Protein AF-A0A519NUP8-F1 (afdb_monomer_lite)

Secondary structure (DSSP, 8-state):
----PPP--------STHHHHHHHHHHHHHHHHHHHH-GGGHHHHHHHHHHHHHHHHHHHHHSSSSHHHHHHHHHHHT-SSPPHHHHHHHH-SS--EEEEES-TT-GGGEEEEEE-HHHHHHHT--SS--BHHHH---HHHHHHHHIIIII---EEEEE--SSSS---EEEEE-PPPP---

Foldseek 3Di:
DDDDDDDPDDDPCPDPVCVPVVPLVVVLVVLVVVLVVCVVCNVVSVVVSVVVVVVVVVVVVVVPPCVVVVVVVVLVVVPDPQDPVNVVQQPDLDWDWDWAADDLVDLQRIKTSDTHPNNCVLQVDDHDIDRVCSSDVDVVLSVQQSCVHPVQDWDKDWDDSDDPDPDIDIDIHGHDPPPPD

Structure (mmCIF, N/CA/C/O backbone):
data_AF-A0A519NUP8-F1
#
_entry.id   AF-A0A519NUP8-F1
#
loop_
_atom_site.group_PDB
_atom_site.id
_atom_site.type_symbol
_atom_site.label_atom_id
_atom_site.label_alt_id
_atom_site.label_comp_id
_atom_site.label_asym_id
_atom_site.label_entity_id
_atom_site.label_seq_id
_atom_site.pdbx_PDB_ins_code
_atom_site.Cartn_x
_atom_site.Cartn_y
_atom_site.Cartn_z
_atom_site.occupancy
_atom_site.B_iso_or_equiv
_atom_site.auth_seq_id
_atom_site.auth_comp_id
_atom_site.auth_asym_id
_atom_site.auth_atom_id
_atom_site.pdbx_PDB_model_num
ATOM 1 N N . MET A 1 1 ? -1.503 -46.390 -16.985 1.00 45.09 1 MET A N 1
ATOM 2 C CA . MET A 1 1 ? -0.470 -45.704 -17.784 1.00 45.09 1 MET A CA 1
ATOM 3 C C . MET A 1 1 ? -0.661 -44.226 -17.545 1.00 45.09 1 MET A C 1
ATOM 5 O O . MET A 1 1 ? -1.661 -43.670 -17.972 1.00 45.09 1 MET A O 1
ATOM 9 N N . SER A 1 2 ? 0.201 -43.669 -16.705 1.00 40.84 2 SER A N 1
ATOM 10 C CA . SER A 1 2 ? 0.166 -42.278 -16.273 1.00 40.84 2 SER A CA 1
ATOM 11 C C . SER A 1 2 ? 0.994 -41.471 -17.263 1.00 40.84 2 SER A C 1
ATOM 13 O O . SER A 1 2 ? 2.198 -41.696 -17.345 1.00 40.84 2 SER A O 1
ATOM 15 N N . GLU A 1 3 ? 0.370 -40.560 -18.004 1.00 47.06 3 GLU A N 1
ATOM 16 C CA . GLU A 1 3 ? 1.085 -39.593 -18.838 1.00 47.06 3 GLU A CA 1
ATOM 17 C C . GLU A 1 3 ? 0.740 -38.193 -18.329 1.00 47.06 3 GLU A C 1
ATOM 19 O O . GLU A 1 3 ? -0.319 -37.626 -18.588 1.00 47.06 3 GLU A O 1
ATOM 24 N N . THR A 1 4 ? 1.621 -37.696 -17.467 1.00 46.53 4 THR A N 1
ATOM 25 C CA . THR A 1 4 ? 1.665 -36.323 -16.971 1.00 46.53 4 THR A CA 1
ATOM 26 C C . THR A 1 4 ? 2.142 -35.418 -18.102 1.00 46.53 4 THR A C 1
ATOM 28 O O . THR A 1 4 ? 3.331 -35.405 -18.415 1.00 46.53 4 THR A O 1
ATOM 31 N N . ALA A 1 5 ? 1.228 -34.665 -18.712 1.00 50.84 5 ALA A N 1
ATOM 32 C CA . ALA A 1 5 ? 1.582 -33.589 -19.629 1.00 50.84 5 ALA A CA 1
ATOM 33 C C . ALA A 1 5 ? 2.280 -32.452 -18.847 1.00 50.84 5 ALA A C 1
ATOM 35 O O . ALA A 1 5 ? 1.701 -31.941 -17.884 1.00 50.84 5 ALA A O 1
ATOM 36 N N . PRO A 1 6 ? 3.513 -32.052 -19.207 1.00 46.62 6 PRO A N 1
ATOM 37 C CA . PRO A 1 6 ? 4.185 -30.931 -18.565 1.00 46.62 6 PRO A CA 1
ATOM 38 C C . PRO A 1 6 ? 3.589 -29.591 -19.024 1.00 46.62 6 PRO A C 1
ATOM 40 O O . PRO A 1 6 ? 3.413 -29.325 -20.211 1.00 46.62 6 PRO A O 1
ATOM 43 N N . SER A 1 7 ? 3.289 -28.757 -18.032 1.00 49.66 7 SER A N 1
ATOM 44 C CA . SER A 1 7 ? 2.806 -27.376 -18.121 1.00 49.66 7 SER A CA 1
ATOM 45 C C . SER A 1 7 ? 3.715 -26.478 -18.986 1.00 49.66 7 SER A C 1
ATOM 47 O O . SER A 1 7 ? 4.922 -26.437 -18.728 1.00 49.66 7 SER A O 1
ATOM 49 N N . PRO A 1 8 ? 3.192 -25.717 -19.970 1.00 53.94 8 PRO A N 1
ATOM 50 C CA . PRO A 1 8 ? 3.980 -24.774 -20.750 1.00 53.94 8 PRO A CA 1
ATOM 51 C C . PRO A 1 8 ? 3.979 -23.414 -20.045 1.00 53.94 8 PRO A C 1
ATOM 53 O O . PRO A 1 8 ? 3.303 -22.477 -20.461 1.00 53.94 8 PRO A O 1
ATOM 56 N N . VAL A 1 9 ? 4.737 -23.299 -18.956 1.00 54.75 9 VAL A N 1
ATOM 57 C CA . VAL A 1 9 ? 5.080 -21.993 -18.382 1.00 54.75 9 VAL A CA 1
ATOM 58 C C . VAL A 1 9 ? 6.596 -21.911 -18.280 1.00 54.75 9 VAL A C 1
ATOM 60 O O . VAL A 1 9 ? 7.198 -22.300 -17.284 1.00 54.75 9 VAL A O 1
ATOM 63 N N . ALA A 1 10 ? 7.214 -21.402 -19.343 1.00 47.44 10 ALA A N 1
ATOM 64 C CA . ALA A 1 10 ? 8.540 -20.812 -19.280 1.00 47.44 10 ALA A CA 1
ATOM 65 C C . ALA A 1 10 ? 8.535 -19.502 -20.091 1.00 47.44 10 ALA A C 1
ATOM 67 O O . ALA A 1 10 ? 8.069 -19.495 -21.233 1.00 47.44 10 ALA A O 1
ATOM 68 N N . PRO A 1 11 ? 9.012 -18.390 -19.506 1.00 43.84 11 PRO A N 1
ATOM 69 C CA . PRO A 1 11 ? 8.984 -17.072 -20.123 1.00 43.84 11 PRO A CA 1
ATOM 70 C C . PRO A 1 11 ? 10.037 -16.965 -21.230 1.00 43.84 11 PRO A C 1
ATOM 72 O O . PRO A 1 11 ? 11.220 -17.209 -21.002 1.00 43.84 11 PRO A O 1
ATOM 75 N N . SER A 1 12 ? 9.647 -16.499 -22.416 1.00 44.56 12 SER A N 1
ATOM 76 C CA . SER A 1 12 ? 10.600 -15.922 -23.365 1.00 44.56 12 SER A CA 1
ATOM 77 C C . SER A 1 12 ? 10.925 -14.490 -22.931 1.00 44.56 12 SER A C 1
ATOM 79 O O . SER A 1 12 ? 10.421 -13.519 -23.493 1.00 44.56 12 SER A O 1
ATOM 81 N N . SER A 1 13 ? 11.762 -14.356 -21.902 1.00 44.50 13 SER A N 1
ATOM 82 C CA . SER A 1 13 ? 12.419 -13.099 -21.544 1.00 44.50 13 SER A CA 1
ATOM 83 C C . SER A 1 13 ? 13.538 -12.818 -22.550 1.00 44.50 13 SER A C 1
ATOM 85 O O . SER A 1 13 ? 14.708 -13.121 -22.306 1.00 44.50 13 SER A O 1
ATOM 87 N N . LEU A 1 14 ? 13.183 -12.268 -23.710 1.00 41.50 14 LEU A N 1
ATOM 88 C CA . LEU A 1 14 ? 14.163 -11.617 -24.573 1.00 41.50 14 LEU A CA 1
ATOM 89 C C . LEU A 1 14 ? 14.495 -10.248 -23.957 1.00 41.50 14 LEU A C 1
ATOM 91 O O . LEU A 1 14 ? 13.648 -9.378 -23.784 1.00 41.50 14 LEU A O 1
ATOM 95 N N . SER A 1 15 ? 15.749 -10.140 -23.541 1.00 46.16 15 SER A N 1
ATOM 96 C CA . SER A 1 15 ? 16.396 -9.083 -22.767 1.00 46.16 15 SER A CA 1
ATOM 97 C C . SER A 1 15 ? 16.212 -7.640 -23.290 1.00 46.16 15 SER A C 1
ATOM 99 O O . SER A 1 15 ? 16.508 -7.354 -24.449 1.00 46.16 15 SER A O 1
ATOM 101 N N . PRO A 1 16 ? 15.917 -6.658 -22.409 1.00 53.06 16 PRO A N 1
ATOM 102 C CA . PRO A 1 16 ? 16.173 -5.238 -22.679 1.00 53.06 16 PRO A CA 1
ATOM 103 C C . PRO A 1 16 ? 17.600 -4.796 -22.296 1.00 53.06 16 PRO A C 1
ATOM 105 O O . PRO A 1 16 ? 17.989 -3.660 -22.562 1.00 53.06 16 PRO A O 1
ATOM 108 N N . LEU A 1 17 ? 18.415 -5.683 -21.704 1.00 47.94 17 LEU A N 1
ATOM 109 C CA . LEU A 1 17 ? 19.773 -5.377 -21.219 1.00 47.94 17 LEU A CA 1
ATOM 110 C C . LEU A 1 17 ? 20.754 -4.917 -22.315 1.00 47.94 17 LEU A C 1
ATOM 112 O O . LEU A 1 17 ? 21.775 -4.309 -21.999 1.00 47.94 17 LEU A O 1
ATOM 116 N N . TRP A 1 18 ? 20.445 -5.137 -23.597 1.00 49.75 18 TRP A N 1
ATOM 117 C CA . TRP A 1 18 ? 21.319 -4.730 -24.702 1.00 49.75 18 TRP A CA 1
ATOM 118 C C . TRP A 1 18 ? 21.271 -3.223 -25.024 1.00 49.75 18 TRP A C 1
ATOM 120 O O . TRP A 1 18 ? 22.219 -2.698 -25.606 1.00 49.75 18 TRP A O 1
ATOM 130 N N . ARG A 1 19 ? 20.224 -2.488 -24.607 1.00 52.75 19 ARG A N 1
ATOM 131 C CA . ARG A 1 19 ? 20.086 -1.055 -24.950 1.00 52.75 19 ARG A CA 1
ATOM 132 C C . ARG A 1 19 ? 20.906 -0.114 -24.068 1.00 52.75 19 ARG A C 1
ATOM 134 O O . ARG A 1 19 ? 21.210 0.987 -24.507 1.00 52.75 19 ARG A O 1
ATOM 141 N N . ALA A 1 20 ? 21.307 -0.543 -22.871 1.00 52.66 20 ALA A N 1
ATOM 142 C CA . ALA A 1 20 ? 22.095 0.294 -21.959 1.00 52.66 20 ALA A CA 1
ATOM 143 C C . ALA A 1 20 ? 23.616 0.057 -22.055 1.00 52.66 20 ALA A C 1
ATOM 145 O O . ALA A 1 20 ? 24.388 0.936 -21.696 1.00 52.66 20 ALA A O 1
ATOM 146 N N . TRP A 1 21 ? 24.056 -1.102 -22.560 1.00 46.88 21 TRP A N 1
ATOM 147 C CA . TRP A 1 21 ? 25.481 -1.474 -22.632 1.00 46.88 21 TRP A CA 1
ATOM 148 C C . TRP A 1 21 ? 26.059 -1.393 -24.054 1.00 46.88 21 TRP A C 1
ATOM 150 O O . TRP A 1 21 ? 27.265 -1.531 -24.237 1.00 46.88 21 TRP A O 1
ATOM 160 N N . GLY A 1 22 ? 25.217 -1.174 -25.071 1.00 56.94 22 GLY A N 1
ATOM 161 C CA . GLY A 1 22 ? 25.638 -1.188 -26.472 1.00 56.94 22 GLY A CA 1
ATOM 162 C C . GLY A 1 22 ? 26.576 -0.039 -26.837 1.00 56.94 22 GLY A C 1
ATOM 163 O O . GLY A 1 22 ? 27.582 -0.267 -27.495 1.00 56.94 22 GLY A O 1
ATOM 164 N N . VAL A 1 23 ? 26.292 1.185 -26.381 1.00 59.41 23 VAL A N 1
ATOM 165 C CA . VAL A 1 23 ? 27.051 2.374 -26.808 1.00 59.41 23 VAL A CA 1
ATOM 166 C C . VAL A 1 23 ? 28.427 2.440 -26.142 1.00 59.41 23 VAL A C 1
ATOM 168 O O . VAL A 1 23 ? 29.413 2.684 -26.827 1.00 59.41 23 VAL A O 1
ATOM 171 N N . GLU A 1 24 ? 28.530 2.166 -24.839 1.00 54.41 24 GLU A N 1
ATOM 172 C CA . GLU A 1 24 ? 29.812 2.243 -24.117 1.00 54.41 24 GLU A CA 1
ATOM 173 C C . GLU A 1 24 ? 30.802 1.162 -24.567 1.00 54.41 24 GLU A C 1
ATOM 175 O O . GLU A 1 24 ? 31.972 1.458 -24.818 1.00 54.41 24 GLU A O 1
ATOM 180 N N . VAL A 1 25 ? 30.332 -0.079 -24.739 1.00 66.00 25 VAL A N 1
ATOM 181 C CA . VAL A 1 25 ? 31.176 -1.181 -25.227 1.00 66.00 25 VAL A CA 1
ATOM 182 C C . VAL A 1 25 ? 31.567 -0.949 -26.687 1.00 66.00 25 VAL A C 1
ATOM 184 O O . VAL A 1 25 ? 32.713 -1.194 -27.056 1.00 66.00 25 VAL A O 1
ATOM 187 N N . PHE A 1 26 ? 30.659 -0.411 -27.507 1.00 69.31 26 PHE A N 1
ATOM 188 C CA . PHE A 1 26 ? 30.945 -0.073 -28.900 1.00 69.31 26 PHE A CA 1
ATOM 189 C C . PHE A 1 26 ? 31.985 1.047 -29.023 1.00 69.31 26 PHE A C 1
ATOM 191 O O . PHE A 1 26 ? 32.932 0.911 -29.793 1.00 69.31 26 PHE A O 1
ATOM 198 N N . VAL A 1 27 ? 31.879 2.113 -28.223 1.00 69.19 27 VAL A N 1
ATOM 199 C CA . VAL A 1 27 ? 32.862 3.210 -28.209 1.00 69.19 27 VAL A CA 1
ATOM 200 C C . VAL A 1 27 ? 34.232 2.714 -27.738 1.00 69.19 27 VAL A C 1
ATOM 202 O O . VAL A 1 27 ? 35.240 3.027 -28.371 1.00 69.19 27 VAL A O 1
ATOM 205 N N . ALA A 1 28 ? 34.286 1.893 -26.685 1.00 67.81 28 ALA A N 1
ATOM 206 C CA . ALA A 1 28 ? 35.539 1.312 -26.201 1.00 67.81 28 ALA A CA 1
ATOM 207 C C . ALA A 1 28 ? 36.196 0.391 -27.246 1.00 67.81 28 ALA A C 1
ATOM 209 O O . ALA A 1 28 ? 37.409 0.452 -27.452 1.00 67.81 28 ALA A O 1
ATOM 210 N N . LEU A 1 29 ? 35.397 -0.420 -27.944 1.00 71.69 29 LEU A N 1
ATOM 211 C CA . LEU A 1 29 ? 35.874 -1.331 -28.982 1.00 71.69 29 LEU A CA 1
ATOM 212 C C . LEU A 1 29 ? 36.373 -0.574 -30.224 1.00 71.69 29 LEU A C 1
ATOM 214 O O . LEU A 1 29 ? 37.452 -0.877 -30.729 1.00 71.69 29 LEU A O 1
ATOM 218 N N . VAL A 1 30 ? 35.641 0.450 -30.677 1.00 71.44 30 VAL A N 1
ATOM 219 C CA . VAL A 1 30 ? 36.057 1.321 -31.792 1.00 71.44 30 VAL A CA 1
ATOM 220 C C . VAL A 1 30 ? 37.370 2.029 -31.460 1.00 71.44 30 VAL A C 1
ATOM 222 O O . VAL A 1 30 ? 38.280 2.039 -32.285 1.00 71.44 30 VAL A O 1
ATOM 225 N N . MET A 1 31 ? 37.514 2.549 -30.239 1.00 62.69 31 MET A N 1
ATOM 226 C CA . MET A 1 31 ? 38.747 3.197 -29.777 1.00 62.69 31 MET A CA 1
ATOM 227 C C . MET A 1 31 ? 39.933 2.225 -29.692 1.00 62.69 31 MET A C 1
ATOM 229 O O . MET A 1 31 ? 41.047 2.590 -30.070 1.00 62.69 31 MET A O 1
ATOM 233 N N . ALA A 1 32 ? 39.706 0.982 -29.254 1.00 65.00 32 ALA A N 1
ATOM 234 C CA . ALA A 1 32 ? 40.737 -0.056 -29.213 1.00 65.00 32 ALA A CA 1
ATOM 235 C C . ALA A 1 32 ? 41.210 -0.463 -30.621 1.00 65.00 32 ALA A C 1
ATOM 237 O O . ALA A 1 32 ? 42.410 -0.611 -30.850 1.00 65.00 32 ALA A O 1
ATOM 238 N N . VAL A 1 33 ? 40.288 -0.579 -31.585 1.00 67.50 33 VAL A N 1
ATOM 239 C CA . VAL A 1 33 ? 40.621 -0.841 -32.996 1.00 67.50 33 VAL A CA 1
ATOM 240 C C . VAL A 1 33 ? 41.385 0.340 -33.601 1.00 67.50 33 VAL A C 1
ATOM 242 O O . VAL A 1 33 ? 42.392 0.137 -34.277 1.00 67.50 33 VAL A O 1
ATOM 245 N N . PHE A 1 34 ? 40.974 1.577 -33.311 1.00 60.72 34 PHE A N 1
ATOM 246 C CA . PHE A 1 34 ? 41.650 2.781 -33.808 1.00 60.72 34 PHE A CA 1
ATOM 247 C C . PHE A 1 34 ? 43.090 2.909 -33.277 1.00 60.72 34 PHE A C 1
ATOM 249 O O . PHE A 1 34 ? 43.987 3.323 -34.013 1.00 60.72 34 PHE A O 1
ATOM 256 N N . ALA A 1 35 ? 43.336 2.479 -32.034 1.00 60.25 35 ALA A N 1
ATOM 257 C CA . ALA A 1 35 ? 44.669 2.441 -31.433 1.00 60.25 35 ALA A CA 1
ATOM 258 C C . ALA A 1 35 ? 45.616 1.416 -32.094 1.00 60.25 35 ALA A C 1
ATOM 260 O O . ALA A 1 35 ? 46.825 1.646 -32.118 1.00 60.25 35 ALA A O 1
ATOM 261 N N . LEU A 1 36 ? 45.089 0.320 -32.661 1.00 61.97 36 LEU A N 1
ATOM 262 C CA . LEU A 1 36 ? 45.883 -0.668 -33.409 1.00 61.97 36 LEU A CA 1
ATOM 263 C C . LEU A 1 36 ? 46.289 -0.172 -34.805 1.00 61.97 36 LEU A C 1
ATOM 265 O O . LEU A 1 36 ? 47.352 -0.543 -35.296 1.00 61.97 36 LEU A O 1
ATOM 269 N N . VAL A 1 37 ? 45.451 0.649 -35.448 1.00 66.38 37 VAL A N 1
ATOM 270 C CA . VAL A 1 37 ? 45.685 1.129 -36.823 1.00 66.38 37 VAL A CA 1
ATOM 271 C C . VAL A 1 37 ? 46.635 2.338 -36.851 1.00 66.38 37 VAL A C 1
ATOM 273 O O . VAL A 1 37 ? 47.340 2.532 -37.836 1.00 66.38 37 VAL A O 1
ATOM 276 N N . TRP A 1 38 ? 46.691 3.144 -35.781 1.00 55.41 38 TRP A N 1
ATOM 277 C CA . TRP A 1 38 ? 47.532 4.351 -35.683 1.00 55.41 38 TRP A CA 1
ATOM 278 C C . TRP A 1 38 ? 48.539 4.243 -34.523 1.00 55.41 38 TRP A C 1
ATOM 280 O O . TRP A 1 38 ? 48.418 4.922 -33.498 1.00 55.41 38 TRP A O 1
ATOM 290 N N . SER A 1 39 ? 49.558 3.384 -34.680 1.00 58.34 39 SER A N 1
ATOM 291 C CA . SER A 1 39 ? 50.500 3.053 -33.593 1.00 58.34 39 SER A CA 1
ATOM 292 C C . SER A 1 39 ? 51.385 4.224 -33.143 1.00 58.34 39 SER A C 1
ATOM 294 O O . SER A 1 39 ? 51.837 4.233 -32.001 1.00 58.34 39 SER A O 1
ATOM 296 N N . GLU A 1 40 ? 51.596 5.242 -33.986 1.00 61.53 40 GLU A N 1
ATOM 297 C CA . GLU A 1 40 ? 52.393 6.433 -33.640 1.00 61.53 40 GLU A CA 1
ATOM 298 C C . GLU A 1 40 ? 51.731 7.330 -32.577 1.00 61.53 40 GLU A C 1
ATOM 300 O O . GLU A 1 40 ? 52.402 8.153 -31.956 1.00 61.53 40 GLU A O 1
ATOM 305 N N . ARG A 1 41 ? 50.419 7.177 -32.329 1.00 56.72 41 ARG A N 1
ATOM 306 C CA . ARG A 1 41 ? 49.663 7.954 -31.322 1.00 56.72 41 ARG A CA 1
ATOM 307 C C . ARG A 1 41 ? 48.967 7.083 -30.272 1.00 56.72 41 ARG A C 1
ATOM 309 O O . ARG A 1 41 ? 48.118 7.575 -29.526 1.00 56.72 41 ARG A O 1
ATOM 316 N N . ALA A 1 42 ? 49.339 5.804 -30.184 1.00 56.25 42 ALA A N 1
ATOM 317 C CA . ALA A 1 42 ? 48.686 4.805 -29.336 1.00 56.25 42 ALA A CA 1
ATOM 318 C C . ALA A 1 42 ? 48.623 5.200 -27.847 1.00 56.25 42 ALA A C 1
ATOM 320 O O . ALA A 1 42 ? 47.619 4.945 -27.183 1.00 56.25 42 ALA A O 1
ATOM 321 N N . SER A 1 43 ? 49.642 5.888 -27.324 1.00 57.84 43 SER A N 1
ATOM 322 C CA . SER A 1 43 ? 49.680 6.333 -25.923 1.00 57.84 43 SER A CA 1
ATOM 323 C C . SER A 1 43 ? 48.576 7.340 -25.576 1.00 57.84 43 SER A C 1
ATOM 325 O O . SER A 1 43 ? 48.009 7.266 -24.485 1.00 57.84 43 SER A O 1
ATOM 327 N N . TRP A 1 44 ? 48.205 8.231 -26.505 1.00 62.94 44 TRP A N 1
ATOM 328 C CA . TRP A 1 44 ? 47.126 9.205 -26.294 1.00 62.94 44 TRP A CA 1
ATOM 329 C C . TRP A 1 44 ? 45.747 8.534 -26.275 1.00 62.94 44 TRP A C 1
ATOM 331 O O . TRP A 1 44 ? 44.897 8.877 -25.455 1.00 62.94 44 TRP A O 1
ATOM 341 N N . PHE A 1 45 ? 45.532 7.530 -27.131 1.00 59.19 45 PHE A N 1
ATOM 342 C CA . PHE A 1 45 ? 44.271 6.784 -27.183 1.00 59.19 45 PHE A CA 1
ATOM 343 C C . PHE A 1 45 ? 44.071 5.879 -25.962 1.00 59.19 45 PHE A C 1
ATOM 345 O O . PHE A 1 45 ? 42.964 5.821 -25.424 1.00 59.19 45 PHE A O 1
ATOM 352 N N . VAL A 1 46 ? 45.137 5.236 -25.472 1.00 63.66 46 VAL A N 1
ATOM 353 C CA . VAL A 1 46 ? 45.094 4.458 -24.221 1.00 63.66 46 VAL A CA 1
ATOM 354 C C . VAL A 1 46 ? 44.804 5.375 -23.028 1.00 63.66 46 VAL A C 1
ATOM 356 O O . VAL A 1 46 ? 43.940 5.058 -22.210 1.00 63.66 46 VAL A O 1
ATOM 359 N N . ALA A 1 47 ? 45.444 6.548 -22.960 1.00 66.25 47 ALA A N 1
ATOM 360 C CA . ALA A 1 47 ? 45.172 7.536 -21.917 1.00 66.25 47 ALA A CA 1
ATOM 361 C C . ALA A 1 47 ? 43.718 8.040 -21.957 1.00 66.25 47 ALA A C 1
ATOM 363 O O . ALA A 1 47 ? 43.068 8.138 -20.913 1.00 66.25 47 ALA A O 1
ATOM 364 N N . ALA A 1 48 ? 43.170 8.298 -23.148 1.00 63.66 48 ALA A N 1
ATOM 365 C CA . ALA A 1 48 ? 41.776 8.702 -23.313 1.00 63.66 48 ALA A CA 1
ATOM 366 C C . ALA A 1 48 ? 40.791 7.604 -22.865 1.00 63.66 48 ALA A C 1
ATOM 368 O O . ALA A 1 48 ? 39.848 7.899 -22.133 1.00 63.66 48 ALA A O 1
ATOM 369 N N . ALA A 1 49 ? 41.030 6.337 -23.227 1.00 61.22 49 ALA A N 1
ATOM 370 C CA . ALA A 1 49 ? 40.174 5.214 -22.830 1.00 61.22 49 ALA A CA 1
ATOM 371 C C . ALA A 1 49 ? 40.168 4.991 -21.307 1.00 61.22 49 ALA A C 1
ATOM 373 O O . ALA A 1 49 ? 39.105 4.828 -20.706 1.00 61.22 49 ALA A O 1
ATOM 374 N N . VAL A 1 50 ? 41.342 5.060 -20.667 1.00 70.25 50 VAL A N 1
ATOM 375 C CA . VAL A 1 50 ? 41.464 4.985 -19.201 1.00 70.25 50 VAL A CA 1
ATOM 376 C C . VAL A 1 50 ? 40.754 6.161 -18.536 1.00 70.25 50 VAL A C 1
ATOM 378 O O . VAL A 1 50 ? 40.077 5.973 -17.530 1.00 70.25 50 VAL A O 1
ATOM 381 N N . THR A 1 51 ? 40.842 7.359 -19.117 1.00 65.50 51 THR A N 1
ATOM 382 C CA . THR A 1 51 ? 40.173 8.550 -18.580 1.00 65.50 51 THR A CA 1
ATOM 383 C C . THR A 1 51 ? 38.654 8.424 -18.662 1.00 65.50 51 THR A C 1
ATOM 385 O O . THR A 1 51 ? 37.984 8.719 -17.680 1.00 65.50 51 THR A O 1
ATOM 388 N N . VAL A 1 52 ? 38.097 7.928 -19.774 1.00 67.81 52 VAL A N 1
ATOM 389 C CA . VAL A 1 52 ? 36.645 7.699 -19.926 1.00 67.81 52 VAL A CA 1
ATOM 390 C C . VAL A 1 52 ? 36.147 6.625 -18.954 1.00 67.81 52 VAL A C 1
ATOM 392 O O . VAL A 1 52 ? 35.123 6.825 -18.300 1.00 67.81 52 VAL A O 1
ATOM 395 N N . LEU A 1 53 ? 36.892 5.528 -18.783 1.00 63.81 53 LEU A N 1
ATOM 396 C CA . LEU A 1 53 ? 36.561 4.480 -17.809 1.00 63.81 53 LEU A CA 1
ATOM 397 C C . LEU A 1 53 ? 36.669 4.979 -16.361 1.00 63.81 53 LEU A C 1
ATOM 399 O O . LEU A 1 53 ? 35.812 4.657 -15.537 1.00 63.81 53 LEU A O 1
ATOM 403 N N . ALA A 1 54 ? 37.675 5.798 -16.050 1.00 68.31 54 ALA A N 1
ATOM 404 C CA . ALA A 1 54 ? 37.834 6.408 -14.734 1.00 68.31 54 ALA A CA 1
ATOM 405 C C . ALA A 1 54 ? 36.721 7.428 -14.447 1.00 68.31 54 ALA A C 1
ATOM 407 O O . ALA A 1 54 ? 36.143 7.403 -13.362 1.00 68.31 54 ALA A O 1
ATOM 408 N N . LEU A 1 55 ? 36.355 8.273 -15.417 1.00 64.31 55 LEU A N 1
ATOM 409 C CA . LEU A 1 55 ? 35.258 9.236 -15.272 1.00 64.31 55 LEU A CA 1
ATOM 410 C C . LEU A 1 55 ? 33.906 8.528 -15.114 1.00 64.31 55 LEU A C 1
ATOM 412 O O . LEU A 1 55 ? 33.126 8.898 -14.237 1.00 64.31 55 LEU A O 1
ATOM 416 N N . GLY A 1 56 ? 33.653 7.481 -15.906 1.00 60.50 56 GLY A N 1
ATOM 417 C CA . GLY A 1 56 ? 32.451 6.651 -15.801 1.00 60.50 56 GLY A CA 1
ATOM 418 C C . GLY A 1 56 ? 32.376 5.893 -14.472 1.00 60.50 56 GLY A C 1
ATOM 419 O O . GLY A 1 56 ? 31.323 5.858 -13.833 1.00 60.50 56 GLY A O 1
ATOM 420 N N . GLY A 1 57 ? 33.506 5.360 -13.997 1.00 58.94 57 GLY A N 1
ATOM 421 C CA . GLY A 1 57 ? 33.623 4.717 -12.686 1.00 58.94 57 GLY A CA 1
ATOM 422 C C . GLY A 1 57 ? 33.356 5.680 -11.527 1.00 58.94 57 GLY A C 1
ATOM 423 O O . GLY A 1 57 ? 32.572 5.364 -10.634 1.00 58.94 57 GLY A O 1
ATOM 424 N N . ILE A 1 58 ? 33.930 6.887 -11.575 1.00 59.59 58 ILE A N 1
ATOM 425 C CA . ILE A 1 58 ? 33.735 7.938 -10.563 1.00 59.59 58 ILE A CA 1
ATOM 426 C C . ILE A 1 58 ? 32.290 8.462 -10.577 1.00 59.59 58 ILE A C 1
ATOM 428 O O . ILE A 1 58 ? 31.704 8.660 -9.512 1.00 59.59 58 ILE A O 1
ATOM 432 N N . ALA A 1 59 ? 31.677 8.635 -11.751 1.00 58.38 59 ALA A N 1
ATOM 433 C CA . ALA A 1 59 ? 30.269 9.021 -11.870 1.00 58.38 59 ALA A CA 1
ATOM 434 C C . ALA A 1 59 ? 29.334 7.949 -11.283 1.00 58.38 59 ALA A C 1
ATOM 436 O O . ALA A 1 59 ? 28.418 8.268 -10.525 1.00 58.38 59 ALA A O 1
ATOM 437 N N . ARG A 1 60 ? 29.614 6.667 -11.548 1.00 54.06 60 ARG A N 1
ATOM 438 C CA . ARG A 1 60 ? 28.858 5.519 -11.017 1.00 54.06 60 ARG A CA 1
ATOM 439 C C . ARG A 1 60 ? 29.035 5.326 -9.510 1.00 54.06 60 ARG A C 1
ATOM 441 O O . ARG A 1 60 ? 28.136 4.822 -8.841 1.00 54.06 60 ARG A O 1
ATOM 448 N N . MET A 1 61 ? 30.186 5.730 -8.978 1.00 56.78 61 MET A N 1
ATOM 449 C CA . MET A 1 61 ? 30.489 5.694 -7.549 1.00 56.78 61 MET A CA 1
ATOM 450 C C . MET A 1 61 ? 29.917 6.904 -6.802 1.00 56.78 61 MET A C 1
ATOM 452 O O . MET A 1 61 ? 29.641 6.791 -5.616 1.00 56.78 61 MET A O 1
ATOM 456 N N . ARG A 1 62 ? 29.663 8.031 -7.480 1.00 54.72 62 ARG A N 1
ATOM 457 C CA . ARG A 1 62 ? 28.912 9.170 -6.920 1.00 54.72 62 ARG A CA 1
ATOM 458 C C . ARG A 1 62 ? 27.399 8.958 -6.937 1.00 54.72 62 ARG A C 1
ATOM 460 O O . ARG A 1 62 ? 26.719 9.440 -6.042 1.00 54.72 62 ARG A O 1
ATOM 467 N N . THR A 1 63 ? 26.868 8.194 -7.890 1.00 53.00 63 THR A N 1
ATOM 468 C CA . THR A 1 63 ? 25.427 7.887 -7.943 1.00 53.00 63 THR A CA 1
ATOM 469 C C . THR A 1 63 ? 25.002 6.718 -7.045 1.00 53.00 63 THR A C 1
ATOM 471 O O . THR A 1 63 ? 23.805 6.525 -6.845 1.00 53.00 63 THR A O 1
ATOM 474 N N . ARG A 1 64 ? 25.937 5.950 -6.457 1.00 50.53 64 ARG A N 1
ATOM 475 C CA . ARG A 1 64 ? 25.625 4.737 -5.666 1.00 50.53 64 ARG A CA 1
ATOM 476 C C . ARG A 1 64 ? 25.659 4.822 -4.128 1.00 50.53 64 ARG A C 1
ATOM 478 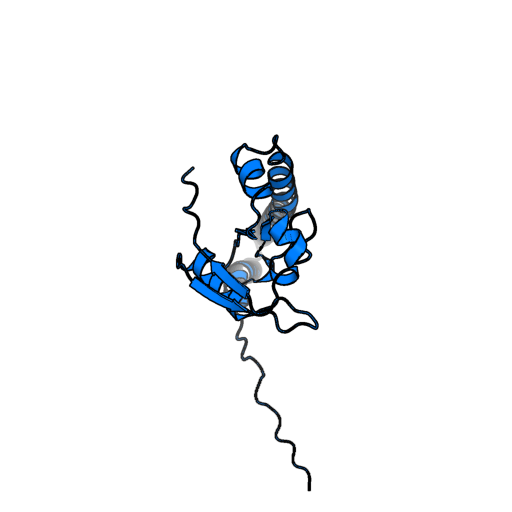O O . ARG A 1 64 ? 25.194 3.858 -3.532 1.00 50.53 64 ARG A O 1
ATOM 485 N N . PRO A 1 65 ? 26.093 5.908 -3.460 1.00 46.50 65 PRO A N 1
ATOM 486 C CA . PRO A 1 65 ? 25.862 6.027 -2.016 1.00 46.50 65 PRO A CA 1
ATOM 487 C C . PRO A 1 65 ? 25.322 7.397 -1.572 1.00 46.50 65 PRO A C 1
ATOM 489 O O . PRO A 1 65 ? 25.711 7.901 -0.526 1.00 46.50 65 PRO A O 1
ATOM 492 N N . GLN A 1 66 ? 24.400 7.999 -2.331 1.00 44.66 66 GLN A N 1
ATOM 493 C CA . GLN A 1 66 ? 23.654 9.174 -1.848 1.00 44.66 66 GLN A CA 1
ATOM 494 C C . GLN A 1 66 ? 22.137 9.082 -2.070 1.00 44.66 66 GLN A C 1
ATOM 496 O O . GLN A 1 66 ? 21.386 9.645 -1.286 1.00 44.66 66 GLN A O 1
ATOM 501 N N . ALA A 1 67 ? 21.661 8.278 -3.030 1.00 48.44 67 ALA A N 1
ATOM 502 C CA . ALA A 1 67 ? 20.227 8.014 -3.193 1.00 48.44 67 ALA A CA 1
ATOM 503 C C . ALA A 1 67 ? 19.642 7.134 -2.070 1.00 48.44 67 ALA A C 1
ATOM 505 O O . ALA A 1 67 ? 18.482 7.289 -1.724 1.00 48.44 67 ALA A O 1
ATOM 506 N N . GLN A 1 68 ? 20.433 6.245 -1.454 1.00 46.53 68 GLN A N 1
ATOM 507 C CA . GLN A 1 68 ? 19.978 5.457 -0.296 1.00 46.53 68 GLN A CA 1
ATOM 508 C C . GLN A 1 68 ? 20.069 6.230 1.023 1.00 46.53 68 GLN A C 1
ATOM 510 O O . GLN A 1 68 ? 19.166 6.112 1.838 1.00 46.53 68 GLN A O 1
ATOM 515 N N . ALA A 1 69 ? 21.112 7.043 1.222 1.00 46.16 69 ALA A N 1
ATOM 516 C CA . ALA A 1 69 ? 21.277 7.830 2.445 1.00 46.16 69 ALA A CA 1
ATOM 517 C C . ALA A 1 69 ? 20.417 9.102 2.441 1.00 46.16 69 ALA A C 1
ATOM 519 O O . ALA A 1 69 ? 19.871 9.451 3.472 1.00 46.16 69 ALA A O 1
ATOM 520 N N . GLY A 1 70 ? 20.239 9.760 1.290 1.00 41.66 70 GLY A N 1
ATOM 521 C CA . GLY A 1 70 ? 19.372 10.930 1.143 1.00 41.66 70 GLY A CA 1
ATOM 522 C C . GLY A 1 70 ? 17.887 10.580 1.125 1.00 41.66 70 GLY A C 1
ATOM 523 O O . GLY A 1 70 ? 17.104 11.324 1.687 1.00 41.66 70 GLY A O 1
ATOM 524 N N . ALA A 1 71 ? 17.488 9.433 0.559 1.00 50.81 71 ALA A N 1
ATOM 525 C CA . ALA A 1 71 ? 16.104 8.967 0.669 1.00 50.81 71 ALA A CA 1
ATOM 526 C C . ALA A 1 71 ? 15.801 8.374 2.052 1.00 50.81 71 ALA A C 1
ATOM 528 O O . ALA A 1 71 ? 14.680 8.503 2.511 1.00 50.81 71 ALA A O 1
ATOM 529 N N . ALA A 1 72 ? 16.769 7.754 2.740 1.00 48.34 72 ALA A N 1
ATOM 530 C CA . ALA A 1 72 ? 16.586 7.369 4.142 1.00 48.34 72 ALA A CA 1
ATOM 531 C C . ALA A 1 72 ? 16.527 8.607 5.051 1.00 48.34 72 ALA A C 1
ATOM 533 O O . ALA A 1 72 ? 15.587 8.728 5.820 1.00 48.34 72 ALA A O 1
ATOM 534 N N . ALA A 1 73 ? 17.444 9.567 4.887 1.00 45.59 73 ALA A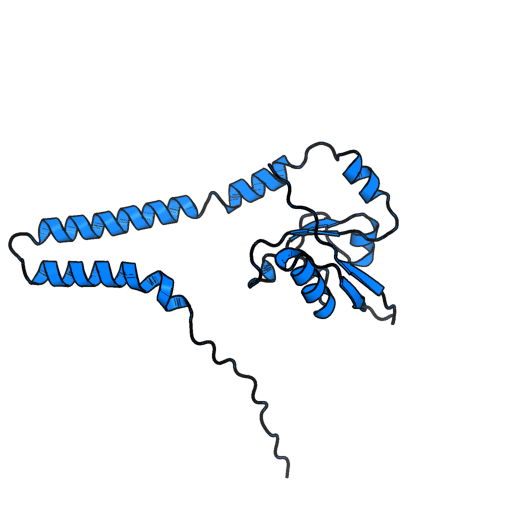 N 1
ATOM 535 C CA . ALA A 1 73 ? 17.474 10.796 5.677 1.00 45.59 73 ALA A CA 1
ATOM 536 C C . ALA A 1 73 ? 16.301 11.736 5.370 1.00 45.59 73 ALA A C 1
ATOM 538 O O . ALA A 1 73 ? 15.772 12.313 6.297 1.00 45.59 73 ALA A O 1
ATOM 539 N N . ALA A 1 74 ? 15.822 11.849 4.127 1.00 50.94 74 ALA A N 1
ATOM 540 C CA . ALA A 1 74 ? 14.620 12.634 3.815 1.00 50.94 74 ALA A CA 1
ATOM 541 C C . ALA A 1 74 ? 13.322 11.952 4.288 1.00 50.94 74 ALA A C 1
ATOM 543 O O . ALA A 1 74 ? 12.325 12.626 4.519 1.00 50.94 74 ALA A O 1
ATOM 544 N N . VAL A 1 75 ? 13.324 10.622 4.453 1.00 52.69 75 VAL A N 1
ATOM 545 C CA . VAL A 1 75 ? 12.221 9.874 5.086 1.00 52.69 75 VAL A CA 1
ATOM 546 C C . VAL A 1 75 ? 12.306 9.952 6.620 1.00 52.69 75 VAL A C 1
ATOM 548 O O . VAL A 1 75 ? 11.281 9.879 7.286 1.00 52.69 75 VAL A O 1
ATOM 551 N N . GLU A 1 76 ? 13.501 10.150 7.182 1.00 48.88 76 GLU A N 1
ATOM 552 C CA . GLU A 1 76 ? 13.755 10.293 8.625 1.00 48.88 76 GLU A CA 1
ATOM 553 C C . GLU A 1 76 ? 13.650 11.759 9.109 1.00 48.88 76 GLU A C 1
ATOM 555 O O . GLU A 1 76 ? 13.252 12.011 10.240 1.00 48.88 76 GLU A O 1
ATOM 560 N N . GLU A 1 77 ? 13.911 12.741 8.242 1.00 44.88 77 GLU A N 1
ATOM 561 C CA . GLU A 1 77 ? 13.740 14.185 8.487 1.00 44.88 77 GLU A CA 1
ATOM 562 C C . GLU A 1 77 ? 12.274 14.626 8.313 1.00 44.88 77 GLU A C 1
ATOM 564 O O . GLU A 1 77 ? 11.863 15.640 8.867 1.00 44.88 77 GLU A O 1
ATOM 569 N N . ALA A 1 78 ? 11.450 13.812 7.639 1.00 50.06 78 ALA A N 1
ATOM 570 C CA . ALA A 1 78 ? 9.991 13.947 7.621 1.00 50.06 78 ALA A CA 1
ATOM 571 C C . ALA A 1 78 ? 9.318 13.487 8.932 1.00 50.06 78 ALA A C 1
ATOM 573 O O . ALA A 1 78 ? 8.098 13.569 9.051 1.00 50.06 78 ALA A O 1
ATOM 574 N N . ILE A 1 79 ? 10.090 13.041 9.933 1.00 49.00 79 ILE A N 1
ATOM 575 C CA . ILE A 1 79 ? 9.618 12.847 11.313 1.00 49.00 79 ILE A CA 1
ATOM 576 C C . ILE A 1 79 ? 9.577 14.225 12.006 1.00 49.00 79 ILE A C 1
ATOM 578 O O . ILE A 1 79 ? 10.191 14.464 13.046 1.00 49.00 79 ILE A O 1
ATOM 582 N N . GLU A 1 80 ? 8.878 15.173 11.385 1.00 52.25 80 GLU A N 1
ATOM 583 C CA . GLU A 1 80 ? 8.385 16.367 12.062 1.00 52.25 80 GLU A CA 1
ATOM 584 C C . GLU A 1 80 ? 7.240 15.935 12.997 1.00 52.25 80 GLU A C 1
ATOM 586 O O . GLU A 1 80 ? 6.703 14.831 12.867 1.00 52.25 80 GLU A O 1
ATOM 591 N N . ALA A 1 81 ? 6.884 16.756 13.989 1.00 58.03 81 ALA A N 1
ATOM 592 C CA . ALA A 1 81 ? 5.741 16.451 14.851 1.00 58.03 81 ALA A CA 1
ATOM 593 C C . ALA A 1 81 ? 4.523 16.075 13.982 1.00 58.03 81 ALA A C 1
ATOM 595 O O . ALA A 1 81 ? 4.292 16.759 12.980 1.00 58.03 81 ALA A O 1
ATOM 596 N N . PRO A 1 82 ? 3.775 15.008 14.333 1.00 64.38 82 PRO A N 1
ATOM 597 C CA . PRO A 1 82 ? 2.715 14.504 13.477 1.00 64.38 82 PRO A CA 1
ATOM 598 C C . PRO A 1 82 ? 1.773 15.646 13.131 1.00 64.38 82 PRO A C 1
ATOM 600 O O . PRO A 1 82 ? 1.324 16.400 14.002 1.00 64.38 82 PRO A O 1
ATOM 603 N N . THR A 1 83 ? 1.525 15.824 11.838 1.00 81.81 83 THR A N 1
ATOM 604 C CA . THR A 1 83 ? 0.620 16.887 11.406 1.00 81.81 83 THR A CA 1
ATOM 605 C C . THR A 1 83 ? -0.776 16.610 11.970 1.00 81.81 83 THR A C 1
ATOM 607 O O . THR A 1 83 ? -1.153 15.460 12.197 1.00 81.81 83 THR A O 1
ATOM 610 N N . VAL A 1 84 ? -1.603 17.646 12.140 1.00 86.69 84 VAL A N 1
ATOM 611 C CA . VAL A 1 84 ? -3.011 17.472 12.563 1.00 86.69 84 VAL A CA 1
ATOM 612 C C . VAL A 1 84 ? -3.754 16.472 11.658 1.00 86.69 84 VAL A C 1
ATOM 614 O O . VAL A 1 84 ? -4.653 15.765 12.106 1.00 86.69 84 VAL A O 1
ATOM 617 N N . VAL A 1 85 ? -3.362 16.381 10.381 1.00 87.25 85 VAL A N 1
ATOM 618 C CA . VAL A 1 85 ? -3.906 15.409 9.422 1.00 87.25 85 VAL A CA 1
ATOM 619 C C . VAL A 1 85 ? -3.479 13.982 9.766 1.00 87.25 85 VAL A C 1
ATOM 621 O O . VAL A 1 85 ? -4.316 13.084 9.743 1.00 87.25 85 VAL A O 1
ATOM 624 N N . GLU A 1 86 ? -2.211 13.758 10.102 1.00 88.19 86 GLU A N 1
ATOM 625 C CA . GLU A 1 86 ? -1.719 12.438 10.510 1.00 88.19 86 GLU A CA 1
ATOM 626 C C . GLU A 1 86 ? -2.367 11.969 11.812 1.00 88.19 86 GLU A C 1
ATOM 628 O O . GLU A 1 86 ? -2.809 10.823 11.882 1.00 88.19 86 GLU A O 1
ATOM 633 N N . GLU A 1 87 ? -2.514 12.851 12.805 1.00 90.69 87 GLU A N 1
ATOM 634 C CA . GLU A 1 87 ? -3.233 12.528 14.045 1.00 90.69 87 GLU A CA 1
ATOM 635 C C . GLU A 1 87 ? -4.704 12.179 13.773 1.00 90.69 87 GLU A C 1
ATOM 637 O O . GLU A 1 87 ? -5.230 11.206 14.319 1.00 90.69 87 GLU A O 1
ATOM 642 N N . ALA A 1 88 ? -5.367 12.926 12.884 1.00 92.12 88 ALA A N 1
ATOM 643 C CA . ALA A 1 88 ? -6.745 12.641 12.492 1.00 92.12 88 ALA A CA 1
ATOM 644 C C . ALA A 1 88 ? -6.881 11.280 11.783 1.00 92.12 88 ALA A C 1
ATOM 646 O O . ALA A 1 88 ? -7.822 10.533 12.061 1.00 92.12 88 ALA A O 1
ATOM 647 N N . LEU A 1 89 ? -5.943 10.934 10.893 1.00 92.94 89 LEU A N 1
ATOM 648 C CA . LEU A 1 89 ? -5.918 9.629 10.221 1.00 92.94 89 LEU A CA 1
ATOM 649 C C . LEU A 1 89 ? -5.615 8.484 11.194 1.00 92.94 89 LEU A C 1
ATOM 651 O O . LEU A 1 89 ? -6.153 7.387 11.038 1.00 92.94 89 LEU A O 1
ATOM 655 N N . GLU A 1 90 ? -4.773 8.730 12.193 1.00 93.38 90 GLU A N 1
ATOM 656 C CA . GLU A 1 90 ? -4.352 7.743 13.186 1.00 93.38 90 GLU A CA 1
ATOM 657 C C . GLU A 1 90 ? -5.499 7.306 14.115 1.00 93.38 90 GLU A C 1
ATOM 659 O O . GLU A 1 90 ? -5.567 6.134 14.501 1.00 93.38 90 GLU A O 1
ATOM 664 N N . VAL A 1 91 ? -6.423 8.219 14.440 1.00 94.62 91 VAL A N 1
ATOM 665 C CA . VAL A 1 91 ? -7.601 7.943 15.286 1.00 94.62 91 VAL A CA 1
ATOM 666 C C . VAL A 1 91 ? -8.730 7.244 14.516 1.00 94.62 91 VAL A C 1
ATOM 668 O O . VAL A 1 91 ? -9.574 6.601 15.138 1.00 94.62 91 VAL A O 1
ATOM 671 N N . LEU A 1 92 ? -8.741 7.325 13.183 1.00 95.06 92 LEU A N 1
ATOM 672 C CA . LEU A 1 92 ? -9.798 6.755 12.348 1.00 95.06 92 LEU A CA 1
ATOM 673 C C . LEU A 1 92 ? -9.911 5.227 12.514 1.00 95.06 92 LEU A C 1
ATOM 675 O O . LEU A 1 92 ? -8.916 4.504 12.439 1.00 95.06 92 LEU A O 1
ATOM 679 N N . ASP A 1 93 ? -11.140 4.737 12.698 1.00 93.56 93 ASP A N 1
ATOM 680 C CA . ASP A 1 93 ? -11.421 3.302 12.853 1.00 93.56 93 ASP A CA 1
ATOM 681 C C . ASP A 1 93 ? -11.353 2.528 11.528 1.00 93.56 93 ASP A C 1
ATOM 683 O O . ASP A 1 93 ? -11.119 1.317 11.521 1.00 93.56 93 ASP A O 1
ATOM 687 N N . ASP A 1 94 ? -11.524 3.219 10.400 1.00 93.69 94 ASP A N 1
ATOM 688 C CA . ASP A 1 94 ? -11.376 2.626 9.076 1.00 93.69 94 ASP A CA 1
ATOM 689 C C . ASP A 1 94 ? -9.885 2.423 8.736 1.00 93.69 94 ASP A C 1
ATOM 691 O O . ASP A 1 94 ? -9.093 3.361 8.867 1.00 93.69 94 ASP A O 1
ATOM 695 N N . PRO A 1 95 ? -9.466 1.231 8.266 1.00 94.19 95 PRO A N 1
ATOM 696 C CA . PRO A 1 95 ? -8.095 0.976 7.823 1.00 94.19 95 PRO A CA 1
ATOM 697 C C . PRO A 1 95 ? -7.683 1.860 6.637 1.00 94.19 95 PRO A C 1
ATOM 699 O O . PRO A 1 95 ? -8.247 1.743 5.548 1.00 94.19 95 PRO A O 1
ATOM 702 N N . VAL A 1 96 ? -6.652 2.692 6.818 1.00 94.25 96 VAL A N 1
ATOM 703 C CA . VAL A 1 96 ? -6.118 3.578 5.770 1.00 94.25 96 VAL A CA 1
ATOM 704 C C . VAL A 1 96 ? -4.620 3.361 5.568 1.00 94.25 96 VAL A C 1
ATOM 706 O O . VAL A 1 96 ? -3.847 3.283 6.525 1.00 94.25 96 VAL A O 1
ATOM 709 N N . LEU A 1 97 ? -4.222 3.301 4.295 1.00 93.00 97 LEU A N 1
ATOM 710 C CA . LEU A 1 97 ? -2.840 3.210 3.830 1.00 93.00 97 LEU A CA 1
ATOM 711 C C . LEU A 1 97 ? -2.541 4.339 2.840 1.00 93.00 97 LEU A C 1
ATOM 713 O O . LEU A 1 97 ? -3.361 4.630 1.969 1.00 93.00 97 LEU A O 1
ATOM 717 N N . ILE A 1 98 ? -1.339 4.906 2.922 1.00 92.56 98 ILE A N 1
ATOM 718 C CA . ILE A 1 98 ? -0.747 5.736 1.868 1.00 92.56 98 ILE A CA 1
ATOM 719 C C . ILE A 1 98 ? 0.426 4.958 1.290 1.00 92.56 98 ILE A C 1
ATOM 721 O O . ILE A 1 98 ? 1.331 4.549 2.018 1.00 92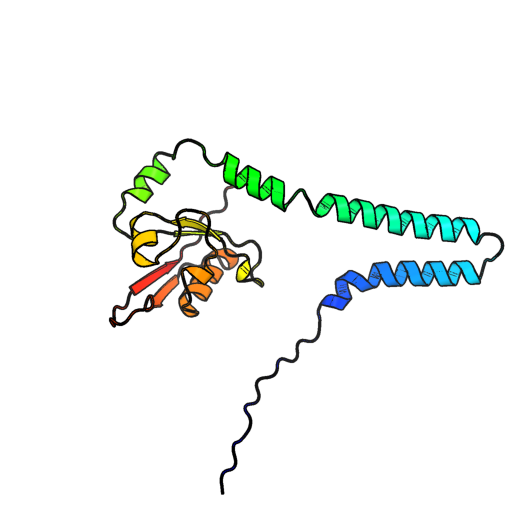.56 98 ILE A O 1
ATOM 725 N N . VAL A 1 99 ? 0.402 4.748 -0.022 1.00 91.88 99 VAL A N 1
ATOM 726 C CA . VAL A 1 99 ? 1.406 3.972 -0.749 1.00 91.88 99 VAL A CA 1
ATOM 727 C C . VAL A 1 99 ? 2.072 4.868 -1.783 1.00 91.88 99 VAL A C 1
ATOM 729 O O . VAL A 1 99 ? 1.399 5.658 -2.441 1.00 91.88 99 VAL A O 1
ATOM 732 N N . ALA A 1 100 ? 3.381 4.707 -1.950 1.00 90.06 100 ALA A N 1
ATOM 733 C CA . ALA A 1 100 ? 4.132 5.259 -3.067 1.00 90.06 100 ALA A CA 1
ATOM 734 C C . ALA A 1 100 ? 4.795 4.146 -3.881 1.00 90.06 100 ALA A C 1
ATOM 736 O O . ALA A 1 100 ? 5.219 3.121 -3.338 1.00 90.06 100 ALA A O 1
ATOM 737 N N . GLY A 1 101 ? 4.905 4.369 -5.188 1.00 88.19 101 GLY A N 1
ATOM 738 C CA . GLY A 1 101 ? 5.635 3.512 -6.112 1.00 88.19 101 GLY A CA 1
ATOM 739 C C . GLY A 1 101 ? 6.417 4.363 -7.104 1.00 88.19 101 GLY A C 1
ATOM 740 O O . GLY A 1 101 ? 5.887 5.322 -7.651 1.00 88.19 101 GLY A O 1
ATOM 741 N N . GLU A 1 102 ? 7.686 4.020 -7.312 1.00 80.38 102 GLU A N 1
ATOM 742 C CA . GLU A 1 102 ? 8.569 4.748 -8.237 1.00 80.38 102 GLU A CA 1
ATOM 743 C C . GLU A 1 102 ? 8.489 4.222 -9.675 1.00 80.38 102 GLU A C 1
ATOM 745 O O . GLU A 1 102 ? 8.711 4.973 -10.619 1.00 80.38 102 GLU A O 1
ATOM 750 N N . ASP A 1 103 ? 8.225 2.922 -9.843 1.00 78.56 103 ASP A N 1
ATOM 751 C CA . ASP A 1 103 ? 8.349 2.228 -11.125 1.00 78.56 103 ASP A CA 1
ATOM 752 C C . ASP A 1 103 ? 7.253 1.155 -11.274 1.00 78.56 103 ASP A C 1
ATOM 754 O O . ASP A 1 103 ? 7.151 0.279 -10.400 1.00 78.56 103 ASP A O 1
ATOM 758 N N . PRO A 1 104 ? 6.445 1.186 -12.352 1.00 79.12 104 PRO A N 1
ATOM 759 C CA . PRO A 1 104 ? 5.383 0.210 -12.578 1.00 79.12 104 PRO A CA 1
ATOM 760 C C . PRO A 1 104 ? 5.905 -1.227 -12.705 1.00 79.12 104 PRO A C 1
ATOM 762 O O . PRO A 1 104 ? 5.215 -2.148 -12.271 1.00 79.12 104 PRO A O 1
ATOM 765 N N . ASP A 1 105 ? 7.136 -1.447 -13.171 1.00 76.75 105 ASP A N 1
ATOM 766 C CA . ASP A 1 105 ? 7.637 -2.797 -13.463 1.00 76.75 105 ASP A CA 1
ATOM 767 C C . ASP A 1 105 ? 8.173 -3.537 -12.219 1.00 76.75 105 ASP A C 1
ATOM 769 O O . ASP A 1 105 ? 8.375 -4.754 -12.244 1.00 76.75 105 ASP A O 1
ATOM 773 N N . TYR A 1 106 ? 8.403 -2.833 -11.100 1.00 80.38 106 TYR A N 1
ATOM 774 C CA . TYR A 1 106 ? 9.037 -3.412 -9.906 1.00 80.38 106 TYR A CA 1
ATOM 775 C C . TYR A 1 106 ? 8.152 -3.370 -8.660 1.00 80.38 106 TYR A C 1
ATOM 777 O O . TYR A 1 106 ? 8.236 -2.438 -7.852 1.00 80.38 106 TYR A O 1
ATOM 785 N N . LEU A 1 107 ? 7.358 -4.426 -8.435 1.00 77.19 107 LEU A N 1
ATOM 786 C CA . LEU A 1 107 ? 6.472 -4.557 -7.261 1.00 77.19 107 LEU A CA 1
ATOM 787 C C . LEU A 1 107 ? 7.196 -4.342 -5.917 1.00 77.19 107 LEU A C 1
ATOM 789 O O . LEU A 1 107 ? 6.640 -3.790 -4.970 1.00 77.19 107 LEU A O 1
ATOM 793 N N . THR A 1 108 ? 8.477 -4.708 -5.843 1.00 78.62 108 THR A N 1
ATOM 794 C CA . THR A 1 108 ? 9.333 -4.534 -4.657 1.00 78.62 108 THR A CA 1
ATOM 795 C C . THR A 1 108 ? 9.663 -3.077 -4.328 1.00 78.62 108 THR A C 1
ATOM 797 O O . THR A 1 108 ? 10.233 -2.809 -3.272 1.00 78.62 108 THR A O 1
ATOM 800 N N . ARG A 1 109 ? 9.310 -2.128 -5.202 1.00 81.88 109 ARG A N 1
ATOM 801 C CA . ARG A 1 109 ? 9.456 -0.686 -4.969 1.00 81.88 109 ARG A CA 1
ATOM 802 C C . ARG A 1 109 ? 8.170 -0.001 -4.506 1.00 81.88 109 ARG A C 1
ATOM 804 O O . ARG A 1 109 ? 8.185 1.215 -4.348 1.00 81.88 109 ARG A O 1
ATOM 811 N N . ARG A 1 110 ? 7.081 -0.742 -4.253 1.00 87.69 110 ARG A N 1
ATOM 812 C CA . ARG A 1 110 ? 5.903 -0.177 -3.574 1.00 87.69 110 ARG A CA 1
ATOM 813 C C . ARG A 1 110 ? 6.158 -0.112 -2.072 1.00 87.69 110 ARG A C 1
ATOM 815 O O . ARG A 1 110 ? 6.367 -1.144 -1.424 1.00 87.69 110 ARG A O 1
ATOM 822 N N . ARG A 1 111 ? 6.123 1.096 -1.518 1.00 89.56 111 ARG A N 1
ATOM 823 C CA . ARG A 1 111 ? 6.329 1.356 -0.091 1.00 89.56 111 ARG A CA 1
ATOM 824 C C . ARG A 1 111 ? 5.081 1.941 0.537 1.00 89.56 111 ARG A C 1
ATOM 826 O O . ARG A 1 111 ? 4.434 2.807 -0.044 1.00 89.56 111 ARG A O 1
ATOM 833 N N . ILE A 1 112 ? 4.783 1.482 1.741 1.00 91.19 112 ILE A N 1
ATOM 834 C CA . ILE A 1 112 ? 3.775 2.087 2.601 1.00 91.19 112 ILE A CA 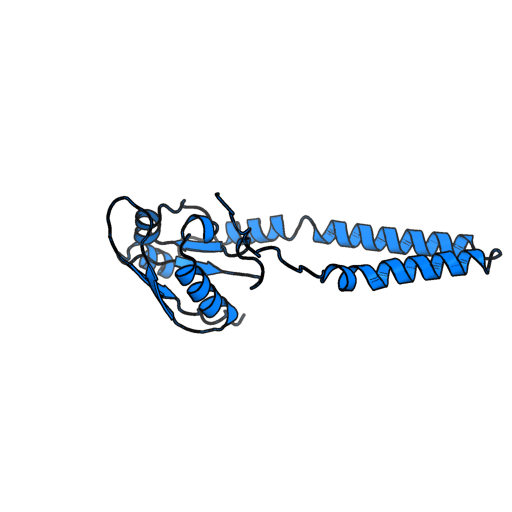1
ATOM 835 C C . ILE A 1 112 ? 4.435 3.295 3.268 1.00 91.19 112 ILE A C 1
ATOM 837 O O . ILE A 1 112 ? 5.372 3.134 4.048 1.00 91.19 112 ILE A O 1
ATOM 841 N N . LEU A 1 113 ? 3.968 4.492 2.918 1.00 88.50 113 LEU A N 1
ATOM 842 C CA . LEU A 1 113 ? 4.398 5.750 3.531 1.00 88.50 113 LEU A CA 1
ATOM 843 C C . LEU A 1 113 ? 3.699 5.979 4.870 1.00 88.50 113 LEU A C 1
ATOM 845 O O . LEU A 1 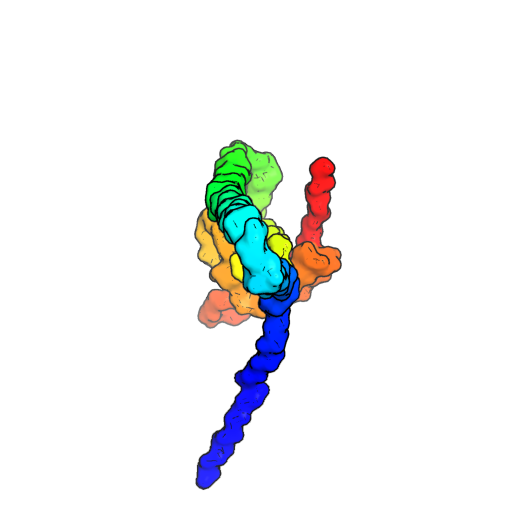113 ? 4.298 6.491 5.805 1.00 88.50 113 LEU A O 1
ATOM 849 N N . PHE A 1 114 ? 2.432 5.573 4.957 1.00 89.69 114 PHE A N 1
ATOM 850 C CA . PHE A 1 114 ? 1.627 5.708 6.161 1.00 89.69 114 PHE A CA 1
ATOM 851 C C . PHE A 1 114 ? 0.631 4.556 6.263 1.00 89.69 114 PHE A C 1
ATOM 853 O O . PHE A 1 114 ? 0.056 4.122 5.263 1.00 89.69 114 PHE A O 1
ATOM 860 N N . ALA A 1 115 ? 0.408 4.080 7.481 1.00 92.31 115 ALA A N 1
ATOM 861 C CA . ALA A 1 115 ? -0.643 3.132 7.817 1.00 92.31 115 ALA A CA 1
ATOM 862 C C . ALA A 1 115 ? -1.210 3.553 9.163 1.00 92.31 115 ALA A C 1
ATOM 864 O O . ALA A 1 115 ? -0.433 3.621 10.112 1.00 92.31 115 ALA A O 1
ATOM 865 N N . ASN A 1 116 ? -2.514 3.808 9.268 1.00 93.38 116 ASN A N 1
ATOM 866 C CA . ASN A 1 116 ? -3.110 4.164 10.557 1.00 93.38 116 ASN A CA 1
ATOM 867 C C . ASN A 1 116 ? -3.185 2.964 11.515 1.00 93.38 116 ASN A C 1
ATOM 869 O O . ASN A 1 116 ? -2.925 1.815 11.136 1.00 93.38 116 ASN A O 1
ATOM 873 N N . ARG A 1 117 ? -3.573 3.214 12.771 1.00 93.94 117 ARG A N 1
ATOM 874 C CA . ARG A 1 117 ? -3.742 2.171 13.795 1.00 93.94 117 ARG A CA 1
ATOM 875 C C . ARG A 1 117 ? -4.593 0.992 13.308 1.00 93.94 117 ARG A C 1
ATOM 877 O O . ARG A 1 117 ? -4.136 -0.148 13.395 1.00 93.94 117 ARG A O 1
ATOM 884 N N . ALA A 1 118 ? -5.774 1.259 12.748 1.00 93.44 118 ALA A N 1
ATOM 885 C CA . ALA A 1 118 ? -6.687 0.222 12.265 1.00 93.44 118 ALA A CA 1
ATOM 886 C C . ALA A 1 118 ? -6.069 -0.639 11.145 1.00 93.44 118 ALA A C 1
ATOM 888 O O . ALA A 1 118 ? -6.178 -1.868 11.167 1.00 93.44 118 ALA A O 1
ATOM 889 N N . ALA A 1 119 ? -5.353 -0.025 10.198 1.00 92.25 119 ALA A N 1
ATOM 890 C CA . ALA A 1 119 ? -4.641 -0.735 9.136 1.00 92.25 119 ALA A CA 1
ATOM 891 C C . ALA A 1 119 ? -3.516 -1.621 9.672 1.00 92.25 119 ALA A C 1
ATOM 893 O O . ALA A 1 119 ? -3.386 -2.773 9.248 1.00 92.25 119 ALA A O 1
ATOM 894 N N . ARG A 1 120 ? -2.723 -1.121 10.627 1.00 91.12 120 ARG A N 1
ATOM 895 C CA . ARG A 1 120 ? -1.634 -1.900 11.236 1.00 91.12 120 ARG A CA 1
ATOM 896 C C . ARG A 1 120 ? -2.166 -3.093 12.029 1.00 91.12 120 ARG A C 1
ATOM 898 O O . ARG A 1 120 ? -1.580 -4.172 11.958 1.00 91.12 120 ARG A O 1
ATOM 905 N N . GLU A 1 121 ? -3.289 -2.934 12.726 1.00 90.12 121 GLU A N 1
ATOM 906 C CA . GLU A 1 121 ? -3.961 -4.026 13.440 1.00 90.12 121 GLU A CA 1
ATOM 907 C C . GLU A 1 121 ? -4.519 -5.089 12.480 1.00 90.12 121 GLU A C 1
ATOM 909 O O . GLU A 1 121 ? -4.274 -6.284 12.682 1.00 90.12 121 GLU A O 1
ATOM 914 N N . LEU A 1 122 ? -5.215 -4.663 11.418 1.00 88.62 122 LEU A N 1
ATOM 915 C CA . LEU A 1 122 ? -5.835 -5.560 10.440 1.00 88.62 122 LEU A CA 1
ATOM 916 C C . LEU A 1 122 ? -4.798 -6.333 9.615 1.00 88.62 122 LEU A C 1
ATOM 918 O O . LEU A 1 122 ? -4.879 -7.555 9.500 1.00 88.62 122 LEU A O 1
ATOM 922 N N . MET A 1 123 ? -3.830 -5.621 9.040 1.00 86.94 123 MET A N 1
ATOM 923 C CA . MET A 1 123 ? -2.857 -6.173 8.089 1.00 86.94 123 MET A CA 1
ATOM 924 C C . MET A 1 123 ? -1.533 -6.586 8.749 1.00 86.94 123 MET A C 1
ATOM 926 O O . MET A 1 123 ? -0.623 -7.042 8.061 1.00 86.94 123 MET A O 1
ATOM 930 N N . ARG A 1 124 ? -1.417 -6.455 10.080 1.00 86.31 124 ARG A N 1
ATOM 931 C CA . ARG A 1 124 ? -0.218 -6.813 10.868 1.00 86.31 124 ARG A CA 1
ATOM 932 C C . ARG A 1 124 ? 1.058 -6.128 10.364 1.00 86.31 124 ARG A C 1
ATOM 934 O O . ARG A 1 124 ? 2.128 -6.732 10.315 1.00 86.31 124 ARG A O 1
ATOM 941 N N . ILE A 1 125 ? 0.931 -4.857 9.994 1.00 86.81 125 ILE A N 1
ATOM 942 C CA . ILE A 1 125 ? 2.014 -4.047 9.425 1.00 86.81 125 ILE A CA 1
ATOM 943 C C . ILE A 1 125 ? 2.883 -3.502 10.571 1.00 86.81 125 ILE A C 1
ATOM 945 O O . ILE A 1 125 ? 2.329 -2.979 11.544 1.00 86.81 125 ILE A O 1
ATOM 949 N N . PRO A 1 126 ? 4.223 -3.598 10.492 1.00 79.25 126 PRO A N 1
ATOM 950 C CA . PRO A 1 126 ? 5.105 -2.949 11.459 1.00 79.25 126 PRO A CA 1
ATOM 951 C C . PRO A 1 126 ? 4.973 -1.419 11.388 1.00 79.25 126 PRO A C 1
ATOM 953 O O . PRO A 1 126 ? 4.507 -0.863 10.398 1.00 79.25 126 PRO A O 1
ATOM 956 N N . LYS A 1 127 ? 5.375 -0.721 12.455 1.00 66.81 127 LYS A N 1
ATOM 957 C CA . LYS A 1 127 ? 5.209 0.740 12.570 1.00 66.81 127 LYS A CA 1
ATOM 958 C C . LYS A 1 127 ? 6.075 1.533 11.574 1.00 66.81 127 LYS A C 1
ATOM 960 O O . LYS A 1 127 ? 5.753 2.674 11.273 1.00 66.81 127 LYS A O 1
ATOM 965 N N . GLU A 1 128 ? 7.144 0.927 11.063 1.00 64.19 128 GLU A N 1
ATOM 966 C CA . GLU A 1 128 ? 8.134 1.554 10.182 1.00 64.19 128 GLU A CA 1
ATOM 967 C C . GLU A 1 128 ? 8.005 1.033 8.743 1.00 64.19 128 GLU A C 1
ATOM 969 O O . GLU A 1 128 ? 7.793 -0.163 8.529 1.00 64.19 128 GLU A O 1
ATOM 974 N N . GLY A 1 129 ? 8.139 1.954 7.778 1.00 63.19 129 GLY A N 1
ATOM 975 C CA . GLY A 1 129 ? 7.917 1.804 6.333 1.00 63.19 129 GLY A CA 1
ATOM 976 C C . GLY A 1 129 ? 8.066 0.389 5.772 1.00 63.19 129 GLY A C 1
ATOM 977 O O . GLY A 1 129 ? 9.159 -0.058 5.420 1.00 63.19 129 GLY A O 1
ATOM 978 N N . ALA A 1 130 ? 6.932 -0.296 5.639 1.00 76.25 130 ALA A N 1
ATOM 979 C CA . ALA A 1 130 ? 6.860 -1.650 5.118 1.00 76.25 130 ALA A CA 1
ATOM 980 C C . ALA A 1 130 ? 6.720 -1.664 3.589 1.00 76.25 130 ALA A C 1
ATOM 982 O O . ALA A 1 130 ? 6.126 -0.774 2.973 1.00 76.25 130 ALA A O 1
ATOM 983 N N . LEU A 1 131 ? 7.241 -2.719 2.965 1.00 88.12 131 LEU A N 1
ATOM 984 C CA . LEU A 1 131 ? 6.923 -3.033 1.574 1.00 88.12 131 LEU A CA 1
ATOM 985 C C . LEU A 1 131 ? 5.435 -3.379 1.471 1.00 88.12 131 LEU A C 1
ATOM 987 O O . LEU A 1 131 ? 4.930 -4.155 2.276 1.00 88.12 131 LEU A O 1
ATOM 991 N N . LEU A 1 132 ? 4.732 -2.875 0.454 1.00 88.56 132 LEU A N 1
ATOM 992 C CA . LEU A 1 132 ? 3.302 -3.182 0.300 1.00 88.56 132 LEU A CA 1
ATOM 993 C C . LEU A 1 132 ? 3.047 -4.697 0.221 1.00 88.56 132 LEU A C 1
ATOM 995 O O . LEU A 1 132 ? 2.120 -5.209 0.841 1.00 88.56 132 LEU A O 1
ATOM 999 N N . LEU A 1 133 ? 3.930 -5.417 -0.474 1.00 88.25 133 LEU A N 1
ATOM 1000 C CA . LEU A 1 133 ? 3.831 -6.862 -0.683 1.00 88.25 133 LEU A CA 1
ATOM 1001 C C . LEU A 1 133 ? 3.925 -7.684 0.617 1.00 88.25 133 LEU A C 1
ATOM 1003 O O . LEU A 1 133 ? 3.482 -8.833 0.662 1.00 88.25 133 LEU A O 1
ATOM 1007 N N . THR A 1 134 ? 4.517 -7.136 1.685 1.00 85.31 134 THR A N 1
ATOM 1008 C CA . THR A 1 134 ? 4.561 -7.848 2.972 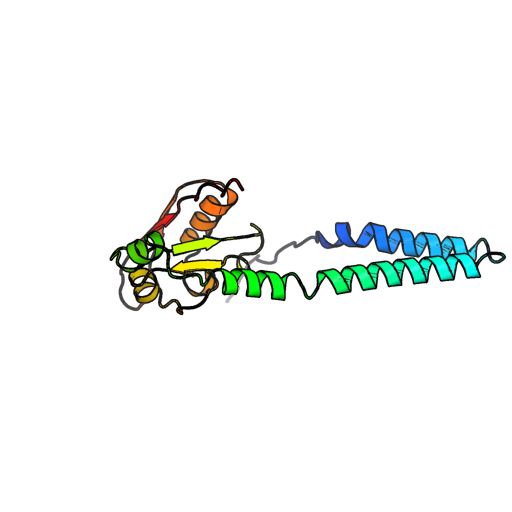1.00 85.31 134 THR A CA 1
ATOM 1009 C C . THR A 1 134 ? 3.229 -7.760 3.711 1.00 85.31 134 THR A C 1
ATOM 1011 O O . THR A 1 134 ? 2.888 -8.703 4.423 1.00 85.31 134 THR A O 1
ATOM 1014 N N . ALA A 1 135 ? 2.476 -6.676 3.502 1.00 87.00 135 ALA A N 1
ATOM 1015 C CA . ALA A 1 135 ? 1.167 -6.430 4.100 1.00 87.00 135 ALA A CA 1
ATOM 1016 C C . ALA A 1 135 ? 0.017 -7.041 3.283 1.00 87.00 135 ALA A C 1
ATOM 1018 O O . ALA A 1 135 ? -0.916 -7.614 3.845 1.00 87.00 135 ALA A O 1
ATOM 1019 N N . VAL A 1 136 ? 0.093 -6.940 1.954 1.00 88.56 136 VAL A N 1
ATOM 1020 C CA . VAL A 1 136 ? -0.951 -7.373 1.022 1.00 88.56 136 VAL A CA 1
ATOM 1021 C C . VAL A 1 136 ? -0.357 -8.355 0.024 1.00 88.56 136 VAL A C 1
ATOM 1023 O O . VAL A 1 136 ? 0.588 -8.041 -0.694 1.00 88.56 136 VAL A O 1
ATOM 1026 N N . ARG A 1 137 ? -0.927 -9.561 -0.018 1.00 86.75 137 ARG A N 1
ATOM 1027 C CA . ARG A 1 137 ? -0.511 -10.640 -0.932 1.00 86.75 137 ARG A CA 1
ATOM 1028 C C . ARG A 1 137 ? -1.557 -10.967 -1.992 1.00 86.75 137 ARG A C 1
ATOM 1030 O O . ARG A 1 137 ? -1.324 -11.846 -2.813 1.00 86.75 137 ARG A O 1
ATOM 1037 N N . ASP A 1 138 ? -2.704 -10.302 -1.929 1.00 89.62 138 ASP A N 1
ATOM 1038 C CA . ASP A 1 138 ? -3.785 -10.486 -2.883 1.00 89.62 138 ASP A CA 1
ATOM 1039 C C . ASP A 1 138 ? -3.424 -9.784 -4.206 1.00 89.62 138 ASP A C 1
ATOM 1041 O O . ASP A 1 138 ? -3.151 -8.578 -4.185 1.00 89.62 138 ASP A O 1
ATOM 1045 N N . PRO A 1 139 ? -3.350 -10.515 -5.333 1.00 90.88 139 PRO A N 1
ATOM 1046 C CA . PRO A 1 139 ? -2.905 -9.951 -6.603 1.00 90.88 139 PRO A CA 1
ATOM 1047 C C . PRO A 1 139 ? -3.870 -8.894 -7.149 1.00 90.88 139 PRO A C 1
ATOM 1049 O O . PRO A 1 139 ? -3.404 -7.913 -7.727 1.00 90.88 139 PRO A O 1
ATOM 1052 N N . ASP A 1 140 ? -5.176 -9.041 -6.919 1.00 92.12 140 ASP A N 1
ATOM 1053 C CA . ASP A 1 140 ? -6.182 -8.118 -7.448 1.00 92.12 140 ASP A CA 1
ATOM 1054 C C . ASP A 1 140 ? -6.116 -6.774 -6.706 1.00 92.12 140 ASP A C 1
ATOM 1056 O O . ASP A 1 140 ? -6.274 -5.703 -7.299 1.00 92.12 140 ASP A O 1
ATOM 1060 N N . VAL A 1 141 ? -5.807 -6.805 -5.403 1.00 93.44 141 VAL A N 1
ATOM 1061 C CA . VAL A 1 141 ? -5.540 -5.580 -4.632 1.00 93.44 141 VAL A CA 1
ATOM 1062 C C . VAL A 1 141 ? -4.262 -4.891 -5.111 1.00 93.44 141 VAL A C 1
ATOM 1064 O O . VAL A 1 141 ? -4.243 -3.666 -5.221 1.00 93.44 141 VAL A O 1
ATOM 1067 N N . LEU A 1 142 ? -3.198 -5.645 -5.401 1.00 92.44 142 LEU A N 1
ATOM 1068 C CA . LEU A 1 142 ? -1.941 -5.070 -5.896 1.00 92.44 142 LEU A CA 1
ATOM 1069 C C . LEU A 1 142 ? -2.121 -4.416 -7.272 1.00 92.44 142 LEU A C 1
ATOM 1071 O O . LEU A 1 142 ? -1.643 -3.301 -7.470 1.00 92.44 142 LEU A O 1
ATOM 1075 N N . GLU A 1 143 ? -2.863 -5.051 -8.179 1.00 92.56 143 GLU A N 1
ATOM 1076 C CA . GLU A 1 143 ? -3.218 -4.467 -9.478 1.00 92.56 143 GLU A CA 1
ATOM 1077 C C . GLU A 1 143 ? -4.014 -3.165 -9.306 1.00 92.56 143 GLU A C 1
ATOM 1079 O O . GLU A 1 143 ? -3.683 -2.144 -9.905 1.00 92.56 143 GLU A O 1
ATOM 1084 N N . ALA A 1 144 ? -5.024 -3.158 -8.432 1.00 94.56 144 ALA A N 1
ATOM 1085 C CA . ALA A 1 144 ? -5.812 -1.957 -8.173 1.00 94.56 144 ALA A CA 1
ATOM 1086 C C . ALA A 1 144 ? -4.988 -0.817 -7.553 1.00 94.56 144 ALA A C 1
ATOM 1088 O O . ALA A 1 144 ? -5.299 0.358 -7.772 1.00 94.56 144 ALA A O 1
ATOM 1089 N N . VAL A 1 145 ? -3.952 -1.133 -6.771 1.00 94.25 145 VAL A N 1
ATOM 1090 C CA . VAL A 1 145 ? -3.002 -0.128 -6.273 1.00 94.25 145 VAL A CA 1
ATOM 1091 C C . VAL A 1 145 ? -2.142 0.404 -7.417 1.00 94.25 145 VAL A C 1
ATOM 1093 O O . VAL A 1 145 ? -1.955 1.615 -7.508 1.00 94.25 145 VAL A O 1
ATOM 1096 N N . ASP A 1 146 ? -1.661 -0.457 -8.308 1.00 91.31 146 ASP A N 1
ATOM 1097 C CA . ASP A 1 146 ? -0.842 -0.051 -9.453 1.00 91.31 146 ASP A CA 1
ATOM 1098 C C . ASP A 1 146 ? -1.617 0.825 -10.442 1.00 91.31 146 ASP A C 1
ATOM 1100 O O . ASP A 1 146 ? -1.105 1.848 -10.903 1.00 91.31 146 ASP A O 1
ATOM 1104 N N . GLU A 1 147 ? -2.878 0.496 -10.709 1.00 92.81 147 GLU A N 1
ATOM 1105 C CA . GLU A 1 147 ? -3.763 1.348 -11.502 1.00 92.81 147 GLU A CA 1
ATOM 1106 C C . GLU A 1 147 ? -4.008 2.711 -10.847 1.00 92.81 147 GLU A C 1
ATOM 1108 O O . GLU A 1 147 ? -4.071 3.725 -11.544 1.00 92.81 147 GLU A O 1
ATOM 1113 N N . ALA A 1 148 ? -4.095 2.774 -9.517 1.00 93.50 148 ALA A N 1
ATOM 1114 C CA . ALA A 1 148 ? -4.208 4.046 -8.812 1.00 93.50 148 ALA A CA 1
ATOM 1115 C C . ALA A 1 148 ? -2.902 4.852 -8.868 1.00 93.50 148 ALA A C 1
ATOM 1117 O O . ALA A 1 148 ? -2.944 6.061 -9.087 1.00 93.50 148 ALA A O 1
ATOM 1118 N N . LEU A 1 149 ? -1.748 4.203 -8.703 1.00 91.12 149 LEU A N 1
ATOM 1119 C CA . LEU A 1 149 ? -0.439 4.862 -8.699 1.00 91.12 149 LEU A CA 1
ATOM 1120 C C . LEU A 1 149 ? -0.025 5.362 -10.087 1.00 91.12 149 LEU A C 1
ATOM 1122 O O . LEU A 1 149 ? 0.438 6.493 -10.217 1.00 91.12 149 LEU A O 1
ATOM 1126 N N . PHE A 1 150 ? -0.173 4.522 -11.110 1.00 89.50 150 PHE A N 1
ATOM 1127 C CA . PHE A 1 150 ? 0.384 4.770 -12.443 1.00 89.50 150 PHE A CA 1
ATOM 1128 C C . PHE A 1 150 ? -0.688 5.038 -13.503 1.00 89.50 150 PHE A C 1
ATOM 1130 O O . PHE A 1 150 ? -0.428 5.758 -14.465 1.00 89.50 150 PHE A O 1
ATOM 1137 N N . GLY A 1 151 ? -1.890 4.486 -13.331 1.00 89.38 151 GLY A N 1
ATOM 1138 C CA . GLY A 1 151 ? -3.030 4.728 -14.219 1.00 89.38 151 GLY A CA 1
ATOM 1139 C C . GLY A 1 151 ? -3.880 5.938 -13.820 1.00 89.38 151 GLY A C 1
ATOM 1140 O O . GLY A 1 151 ? -4.648 6.437 -14.640 1.00 89.38 151 GLY A O 1
ATOM 1141 N N . GLY A 1 152 ? -3.755 6.424 -12.579 1.00 88.94 152 GLY A N 1
ATOM 1142 C CA . GLY A 1 152 ? -4.601 7.494 -12.050 1.00 88.94 152 GLY A CA 1
ATOM 1143 C C . GLY A 1 152 ? -6.075 7.092 -11.921 1.00 88.94 152 GLY A C 1
ATOM 1144 O O . GLY A 1 152 ? -6.948 7.959 -11.985 1.00 88.94 152 GLY A O 1
ATOM 1145 N N . LEU A 1 153 ? -6.364 5.795 -11.775 1.00 88.56 153 LEU A N 1
ATOM 1146 C CA . LEU A 1 153 ? -7.724 5.257 -11.733 1.00 88.56 153 LEU A CA 1
ATOM 1147 C C . LEU A 1 153 ? -8.124 4.846 -10.317 1.00 88.56 153 LEU A C 1
ATOM 1149 O O . LEU A 1 153 ? -7.323 4.341 -9.537 1.00 88.56 153 LEU A O 1
ATOM 1153 N N . GLU A 1 154 ? -9.393 5.059 -9.982 1.00 93.12 154 GLU A N 1
ATOM 1154 C CA . GLU A 1 154 ? -9.970 4.554 -8.740 1.00 93.12 154 GLU A CA 1
ATOM 1155 C C . GLU A 1 154 ? -10.538 3.146 -8.959 1.00 93.12 154 GLU A C 1
ATOM 1157 O O . GLU A 1 154 ? -11.280 2.926 -9.921 1.00 93.12 154 GLU A O 1
ATOM 1162 N N . ARG A 1 155 ? -10.249 2.205 -8.051 1.00 93.44 155 ARG A N 1
ATOM 1163 C CA . ARG A 1 155 ? -10.822 0.850 -8.077 1.00 93.44 155 ARG A CA 1
ATOM 1164 C C . ARG A 1 155 ? -11.333 0.410 -6.711 1.00 93.44 155 ARG A C 1
ATOM 1166 O O . ARG A 1 155 ? -10.894 0.878 -5.662 1.00 93.44 155 ARG A O 1
ATOM 1173 N N . ILE A 1 156 ? -12.287 -0.520 -6.744 1.00 96.06 156 ILE A N 1
ATOM 1174 C CA . ILE A 1 156 ? -12.773 -1.256 -5.576 1.00 96.06 156 ILE A CA 1
ATOM 1175 C C . ILE A 1 156 ? -12.626 -2.743 -5.873 1.00 96.06 156 ILE A C 1
ATOM 1177 O O . ILE A 1 156 ? -13.051 -3.205 -6.931 1.00 96.06 156 ILE A O 1
ATOM 1181 N N . VAL A 1 157 ? -12.040 -3.478 -4.934 1.00 94.75 157 VAL A N 1
ATOM 1182 C CA . VAL A 1 157 ? -11.760 -4.909 -5.069 1.00 94.75 157 VAL A CA 1
ATOM 1183 C C . VAL A 1 157 ? -12.144 -5.631 -3.789 1.00 94.75 157 VAL A C 1
ATOM 1185 O O . VAL A 1 157 ? -11.894 -5.129 -2.692 1.00 94.75 157 VAL A O 1
ATOM 1188 N N . GLU A 1 158 ? -12.763 -6.799 -3.916 1.00 93.00 158 GLU A N 1
ATOM 1189 C CA . GLU A 1 158 ? -13.000 -7.693 -2.785 1.00 93.00 158 GLU A CA 1
ATOM 1190 C C . GLU A 1 158 ? -11.802 -8.616 -2.594 1.00 93.00 158 GLU A C 1
ATOM 1192 O O . GLU A 1 158 ? -11.311 -9.189 -3.558 1.00 93.00 158 GLU A O 1
ATOM 1197 N N . PHE A 1 159 ? -11.352 -8.778 -1.353 1.00 89.12 159 PHE A N 1
ATOM 1198 C CA . PHE A 1 159 ? -10.225 -9.642 -1.020 1.00 89.12 159 PHE A CA 1
ATOM 1199 C C . PHE A 1 159 ? -10.391 -10.261 0.369 1.00 89.12 159 PHE A C 1
ATOM 1201 O O . PHE A 1 159 ? -11.199 -9.805 1.183 1.00 89.12 159 PHE A O 1
ATOM 1208 N N . ALA A 1 160 ? -9.609 -11.296 0.664 1.00 84.00 160 ALA A N 1
ATOM 1209 C CA . ALA A 1 160 ? -9.533 -11.891 1.994 1.00 84.00 160 ALA A CA 1
ATOM 1210 C C . ALA A 1 160 ? -8.129 -11.649 2.583 1.00 84.00 160 ALA A C 1
ATOM 1212 O O . ALA A 1 160 ? -7.156 -12.234 2.102 1.00 84.00 160 ALA A O 1
ATOM 1213 N N . PRO A 1 161 ? -7.976 -10.806 3.623 1.00 69.69 161 PRO A N 1
ATOM 1214 C CA . PRO A 1 161 ? -6.731 -10.706 4.363 1.00 69.69 161 PRO A CA 1
ATOM 1215 C C . PRO A 1 161 ? -6.535 -12.049 5.065 1.00 69.69 161 PRO A C 1
ATOM 1217 O O . PRO A 1 161 ? -7.362 -12.455 5.880 1.00 69.69 161 PRO A O 1
ATOM 1220 N N . GLY A 1 162 ? -5.493 -12.777 4.663 1.00 67.56 162 GLY A N 1
ATOM 1221 C CA . GLY A 1 162 ? -5.298 -14.181 5.019 1.00 67.56 162 GLY A CA 1
ATOM 1222 C C . GLY A 1 162 ? -5.556 -14.502 6.497 1.00 67.56 162 GLY A C 1
ATOM 1223 O O . GLY A 1 162 ? -5.171 -13.761 7.400 1.00 67.56 162 GLY A O 1
ATOM 1224 N N . GLY A 1 163 ? -6.203 -15.639 6.745 1.00 66.44 163 GLY A N 1
ATOM 1225 C CA . GLY A 1 163 ? -6.588 -16.102 8.074 1.00 66.44 163 GLY A CA 1
ATOM 1226 C C . GLY A 1 163 ? -7.475 -17.346 7.999 1.00 66.44 163 GLY A C 1
ATOM 1227 O O . GLY A 1 163 ? -7.876 -17.770 6.922 1.00 66.44 163 GLY A O 1
ATOM 1228 N N . VAL A 1 164 ? -7.774 -17.945 9.154 1.00 56.19 164 VAL A N 1
ATOM 1229 C CA . VAL A 1 164 ? -8.615 -19.159 9.263 1.00 56.19 164 VAL A CA 1
ATOM 1230 C C . VAL A 1 164 ? -10.115 -18.841 9.117 1.00 56.19 164 VAL A C 1
ATOM 1232 O O . VAL A 1 164 ? -10.928 -19.737 8.921 1.00 56.19 164 VAL A O 1
ATOM 1235 N N . GLN A 1 165 ? -10.495 -17.566 9.216 1.00 64.31 165 GLN A N 1
ATOM 1236 C CA . GLN A 1 165 ? -11.882 -17.108 9.131 1.00 64.31 165 GLN A CA 1
ATOM 1237 C C . GLN A 1 165 ? -12.171 -16.536 7.740 1.00 64.31 165 GLN A C 1
ATOM 1239 O O . GLN A 1 165 ? -11.403 -15.707 7.256 1.00 64.31 165 GLN A O 1
ATOM 1244 N N . ASP A 1 166 ? -13.306 -16.917 7.146 1.00 66.81 166 ASP A N 1
ATOM 1245 C CA . ASP A 1 166 ? -13.752 -16.488 5.808 1.00 66.81 166 ASP A CA 1
ATOM 1246 C C . ASP A 1 166 ? -14.341 -15.062 5.825 1.00 66.81 166 ASP A C 1
ATOM 1248 O O . ASP A 1 166 ? -15.506 -14.813 5.511 1.00 66.81 166 ASP A O 1
ATOM 1252 N N . ARG A 1 167 ? -13.546 -14.098 6.298 1.00 80.81 167 ARG A N 1
ATOM 1253 C CA . ARG A 1 167 ? -13.913 -12.680 6.280 1.00 80.81 167 ARG A CA 1
ATOM 1254 C C . ARG A 1 167 ? -13.450 -12.062 4.969 1.00 80.81 167 ARG A C 1
ATOM 1256 O O . ARG A 1 167 ? -12.250 -11.932 4.738 1.00 80.81 167 ARG A O 1
ATOM 1263 N N . ARG A 1 168 ? -14.409 -11.617 4.155 1.00 85.38 168 ARG A N 1
ATOM 1264 C CA . ARG A 1 168 ? -14.144 -10.787 2.975 1.00 85.38 168 ARG A CA 1
ATOM 1265 C C . ARG A 1 168 ? -14.121 -9.311 3.329 1.00 85.38 168 ARG A C 1
ATOM 1267 O O . ARG A 1 168 ? -14.930 -8.830 4.121 1.00 85.38 168 ARG A O 1
ATOM 1274 N N . TRP A 1 169 ? -13.194 -8.609 2.705 1.00 89.75 169 TRP A N 1
ATOM 1275 C CA . TRP A 1 169 ? -12.956 -7.184 2.845 1.00 89.75 169 TRP A CA 1
ATOM 1276 C C . TRP A 1 169 ? -13.035 -6.525 1.480 1.00 89.75 169 TRP A C 1
ATOM 1278 O O . TRP A 1 169 ? -12.885 -7.180 0.452 1.00 89.75 169 TRP A O 1
ATOM 1288 N N . ARG A 1 170 ? -13.271 -5.215 1.473 1.00 93.56 170 ARG A N 1
ATOM 1289 C CA . ARG A 1 170 ? -13.209 -4.401 0.261 1.00 93.56 170 ARG A CA 1
ATOM 1290 C C . ARG A 1 170 ? -12.060 -3.419 0.385 1.00 93.56 170 ARG A C 1
ATOM 1292 O O . ARG A 1 170 ? -12.034 -2.630 1.324 1.00 93.56 170 ARG A O 1
ATOM 1299 N N . ALA A 1 171 ? -11.133 -3.473 -0.561 1.00 94.25 171 ALA A N 1
ATOM 1300 C CA . ALA A 1 171 ? -10.101 -2.468 -0.742 1.00 94.25 171 ALA A CA 1
ATOM 1301 C C . ALA A 1 171 ? -10.607 -1.426 -1.738 1.00 94.25 171 ALA A C 1
ATOM 1303 O O . ALA A 1 171 ? -11.075 -1.781 -2.818 1.00 94.25 171 ALA A O 1
ATOM 1304 N N . ARG A 1 172 ? -10.504 -0.145 -1.383 1.00 96.44 172 ARG A N 1
ATOM 1305 C CA . ARG A 1 172 ? -10.717 0.977 -2.300 1.00 96.44 172 ARG A CA 1
ATOM 1306 C C . ARG A 1 172 ? -9.380 1.670 -2.517 1.00 96.44 172 ARG A C 1
ATOM 1308 O O . ARG A 1 172 ? -8.784 2.143 -1.552 1.00 96.44 172 ARG A O 1
ATOM 1315 N N . THR A 1 173 ? -8.921 1.736 -3.758 1.00 95.88 173 THR A N 1
ATOM 1316 C CA . THR A 1 173 ? -7.677 2.410 -4.141 1.00 95.88 173 THR A CA 1
ATOM 1317 C C . THR A 1 173 ? -8.025 3.684 -4.890 1.00 95.88 173 THR A C 1
ATOM 1319 O O . THR A 1 173 ? -8.889 3.674 -5.763 1.00 95.88 173 THR A O 1
ATOM 1322 N N . ARG A 1 174 ? -7.397 4.806 -4.525 1.00 96.38 174 ARG A N 1
ATOM 1323 C CA . ARG A 1 174 ? -7.644 6.105 -5.158 1.00 96.38 174 ARG A CA 1
ATOM 1324 C C . ARG A 1 174 ? -6.321 6.841 -5.361 1.00 96.38 174 ARG A C 1
ATOM 1326 O O . ARG A 1 174 ? -5.549 6.912 -4.403 1.00 96.38 174 ARG A O 1
ATOM 1333 N N . PRO A 1 175 ? -6.068 7.418 -6.549 1.00 93.69 175 PRO A N 1
ATOM 1334 C CA . PRO A 1 175 ? -4.895 8.254 -6.761 1.00 93.69 175 PRO A CA 1
ATOM 1335 C C . PRO A 1 175 ? -4.932 9.466 -5.831 1.00 93.69 175 PRO A C 1
ATOM 1337 O O . PRO A 1 175 ? -5.969 10.123 -5.667 1.00 93.69 175 PRO A O 1
ATOM 1340 N N . LEU A 1 176 ? -3.782 9.784 -5.247 1.00 88.81 176 LEU A N 1
ATOM 1341 C CA . LEU A 1 176 ? -3.570 11.081 -4.624 1.00 88.81 176 LEU A CA 1
ATOM 1342 C C . LEU A 1 176 ? -3.084 12.060 -5.699 1.00 88.81 176 LEU A C 1
ATOM 1344 O O . LEU A 1 176 ? -2.266 11.679 -6.538 1.00 88.81 176 LEU A O 1
ATOM 1348 N N . PRO A 1 177 ? -3.588 13.305 -5.716 1.00 82.06 177 PRO A N 1
ATOM 1349 C CA . PRO A 1 177 ? -3.070 14.315 -6.626 1.00 82.06 177 PRO A CA 1
ATOM 1350 C C . PRO A 1 177 ? -1.575 14.508 -6.356 1.00 82.06 177 PRO A C 1
ATOM 1352 O O . PRO A 1 177 ? -1.158 14.583 -5.200 1.00 82.06 177 PRO A O 1
ATOM 1355 N N . ALA A 1 178 ? -0.774 14.578 -7.421 1.00 69.25 178 ALA A N 1
ATOM 1356 C CA . ALA A 1 178 ? 0.646 14.867 -7.286 1.00 69.25 178 ALA A CA 1
ATOM 1357 C C . ALA A 1 178 ? 0.819 16.201 -6.548 1.00 69.25 178 ALA A C 1
ATOM 1359 O O . ALA A 1 178 ? 0.145 17.184 -6.874 1.00 69.25 178 ALA A O 1
ATOM 1360 N N . VAL A 1 179 ? 1.716 16.229 -5.560 1.00 61.09 179 VAL A N 1
ATOM 1361 C CA . VAL A 1 179 ? 2.154 17.479 -4.937 1.00 61.09 179 VAL A CA 1
ATOM 1362 C C . VAL A 1 179 ? 2.807 18.301 -6.045 1.00 61.09 179 VAL A C 1
ATOM 1364 O O . VAL A 1 179 ? 3.901 17.978 -6.500 1.00 61.09 179 VAL A O 1
ATOM 1367 N N . GLN A 1 180 ? 2.100 19.314 -6.547 1.00 36.94 180 GLN A N 1
ATOM 1368 C CA . GLN A 1 180 ? 2.705 20.335 -7.395 1.00 36.94 180 GLN A CA 1
ATOM 1369 C C . GLN A 1 180 ? 3.594 21.168 -6.472 1.00 36.94 180 GLN A C 1
ATOM 1371 O O . GLN A 1 180 ? 3.086 21.991 -5.713 1.00 36.94 180 GLN A O 1
ATOM 1376 N N . GLY A 1 181 ? 4.887 20.840 -6.454 1.00 32.50 181 GLY A N 1
ATOM 1377 C CA . GLY A 1 181 ? 5.922 21.654 -5.817 1.00 32.50 181 GLY A CA 1
ATOM 1378 C C . GLY A 1 181 ? 6.190 22.932 -6.595 1.00 32.50 181 GLY A C 1
ATOM 1379 O O . GLY A 1 181 ? 6.025 22.908 -7.837 1.00 32.50 181 GLY A O 1
#

Radius of gyration: 25.34 Å; chains: 1; bounding box: 66×67×52 Å

Sequence (181 aa):
MSETAPSPVAPSSLSPLWRAWGVEVFVALVMAVFALVWSERASWFVAAAVTVLALGGIARMRTRPQAQAGAAAAVEEAIEAPTVVEEALEVLDDPVLIVAGEDPDYLTRRRILFANRAARELMRIPKEGALLLTAVRDPDVLEAVDEALFGGLERIVEFAPGGVQDRRWRARTRPLPAVQG

pLDDT: mean 71.95, std 18.09, range [32.5, 96.44]